Protein AF-A0A972SWV0-F1 (afdb_monomer_lite)

pLDDT: mean 74.37, std 14.84, range [46.28, 93.25]

Radius of gyration: 19.19 Å; chains: 1; bounding box: 35×34×54 Å

Structure (mmCIF, N/CA/C/O backbone):
data_AF-A0A972SWV0-F1
#
_entry.id   AF-A0A972SWV0-F1
#
loop_
_atom_site.group_PDB
_atom_site.id
_atom_site.type_symbol
_atom_site.label_atom_id
_atom_site.label_alt_id
_atom_site.label_comp_id
_atom_s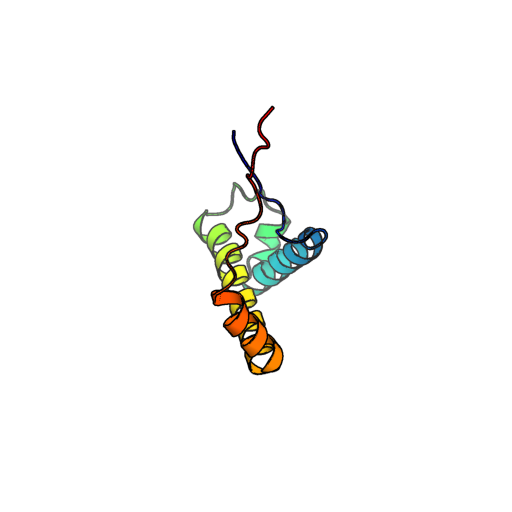ite.label_asym_id
_atom_site.label_entity_id
_atom_site.label_seq_id
_atom_site.pdbx_PDB_ins_code
_atom_site.Cartn_x
_atom_site.Cartn_y
_atom_site.Cartn_z
_atom_site.occupancy
_atom_site.B_iso_or_equiv
_atom_site.auth_seq_id
_atom_site.auth_comp_id
_atom_site.auth_asym_id
_atom_site.auth_atom_id
_atom_site.pdbx_PDB_model_num
ATOM 1 N N . MET A 1 1 ? 16.598 21.445 9.289 1.00 46.28 1 MET A N 1
ATOM 2 C CA . MET A 1 1 ? 16.405 20.041 9.729 1.00 46.28 1 MET A CA 1
ATOM 3 C C . MET A 1 1 ? 15.621 19.281 8.667 1.00 46.28 1 MET A C 1
ATOM 5 O O . MET A 1 1 ? 14.403 19.398 8.630 1.00 46.28 1 MET A O 1
ATOM 9 N N . ALA A 1 2 ? 16.289 18.529 7.791 1.00 48.00 2 ALA A N 1
ATOM 10 C CA . ALA A 1 2 ? 15.599 17.684 6.818 1.00 48.00 2 ALA A CA 1
ATOM 11 C C . ALA A 1 2 ? 15.158 16.382 7.502 1.00 48.00 2 ALA A C 1
ATOM 13 O O . ALA A 1 2 ? 15.956 15.471 7.701 1.00 48.00 2 ALA A O 1
ATOM 14 N N . ARG A 1 3 ? 13.882 16.282 7.886 1.00 56.69 3 ARG A N 1
ATOM 15 C CA . ARG A 1 3 ? 13.268 14.988 8.219 1.00 56.69 3 ARG A CA 1
ATOM 16 C C . ARG A 1 3 ? 12.899 14.297 6.912 1.00 56.69 3 ARG A C 1
ATOM 18 O O . ARG A 1 3 ? 11.730 14.179 6.575 1.00 56.69 3 ARG A O 1
ATOM 25 N N . ASN A 1 4 ? 13.915 13.849 6.179 1.00 55.75 4 ASN A N 1
ATOM 26 C CA . ASN A 1 4 ? 13.752 12.757 5.229 1.00 55.75 4 ASN A CA 1
ATOM 27 C C . ASN A 1 4 ? 13.403 11.522 6.070 1.00 55.75 4 ASN A C 1
ATOM 29 O O . ASN A 1 4 ? 14.282 10.831 6.577 1.00 55.75 4 ASN A O 1
ATOM 33 N N . ARG A 1 5 ? 12.113 11.308 6.310 1.00 57.91 5 ARG A N 1
ATOM 34 C CA . ARG A 1 5 ? 11.603 10.088 6.929 1.00 57.91 5 ARG A CA 1
ATOM 35 C C . ARG A 1 5 ? 10.823 9.332 5.870 1.00 57.91 5 ARG A C 1
ATOM 37 O O . ARG A 1 5 ? 9.618 9.166 5.992 1.00 57.91 5 ARG A O 1
ATOM 44 N N . ASN A 1 6 ? 11.523 8.823 4.860 1.00 68.12 6 ASN A N 1
ATOM 45 C CA . ASN A 1 6 ? 11.011 7.736 4.019 1.00 68.12 6 ASN A CA 1
ATOM 46 C C . ASN A 1 6 ? 11.027 6.393 4.792 1.00 68.12 6 ASN A C 1
ATOM 48 O O . ASN A 1 6 ? 11.379 5.342 4.262 1.00 68.12 6 ASN A O 1
ATOM 52 N N . ALA A 1 7 ? 10.709 6.443 6.087 1.00 74.56 7 ALA A N 1
ATOM 53 C CA . ALA A 1 7 ? 10.645 5.304 6.984 1.00 74.56 7 ALA A CA 1
ATOM 54 C C . ALA A 1 7 ? 9.181 4.905 7.148 1.00 74.56 7 ALA A C 1
ATOM 56 O O . ALA A 1 7 ? 8.296 5.762 7.157 1.00 74.56 7 ALA A O 1
ATOM 57 N N . ALA A 1 8 ? 8.925 3.605 7.272 1.00 81.12 8 ALA A N 1
ATOM 58 C CA . ALA A 1 8 ? 7.576 3.137 7.542 1.00 81.12 8 ALA A CA 1
ATOM 59 C C . ALA A 1 8 ? 7.071 3.728 8.867 1.00 81.12 8 ALA A C 1
ATOM 61 O O . ALA A 1 8 ? 7.829 3.830 9.832 1.00 81.12 8 ALA A O 1
ATOM 62 N N . ALA A 1 9 ? 5.789 4.094 8.911 1.00 83.50 9 ALA A N 1
ATOM 63 C CA . ALA A 1 9 ? 5.162 4.642 10.115 1.00 83.50 9 ALA A CA 1
ATOM 64 C C . ALA A 1 9 ? 5.163 3.642 11.285 1.00 83.50 9 ALA A C 1
ATOM 66 O O . ALA A 1 9 ? 5.181 4.045 12.444 1.00 83.50 9 ALA A O 1
ATOM 67 N N . PHE A 1 10 ? 5.178 2.344 10.970 1.00 83.00 10 PHE A N 1
ATOM 68 C CA . PHE A 1 10 ? 5.243 1.260 11.937 1.00 83.00 10 PHE A CA 1
ATOM 69 C C . PHE A 1 10 ? 6.575 0.495 11.811 1.00 83.00 10 PHE A C 1
ATOM 71 O O . PHE A 1 10 ? 6.933 0.079 10.698 1.00 83.00 10 PHE A O 1
ATOM 78 N N . PRO A 1 11 ? 7.314 0.277 12.917 1.00 84.88 11 PRO A N 1
ATOM 79 C CA . PRO A 1 11 ? 8.521 -0.546 12.914 1.00 84.88 11 PRO A CA 1
ATOM 80 C C . PRO A 1 11 ? 8.235 -1.956 12.381 1.00 84.88 11 PRO A C 1
ATOM 82 O O . PRO A 1 11 ? 7.313 -2.622 12.829 1.00 84.88 11 PRO A O 1
ATOM 85 N N . GLY A 1 12 ? 9.015 -2.421 11.404 1.00 83.31 12 GLY A N 1
ATOM 86 C CA . GLY A 1 12 ? 8.828 -3.745 10.791 1.00 83.31 12 GLY A CA 1
ATOM 87 C C . GLY A 1 12 ? 7.856 -3.789 9.605 1.00 83.31 12 GLY A C 1
ATOM 88 O O . GLY A 1 12 ? 7.875 -4.758 8.849 1.00 83.31 12 GLY A O 1
ATOM 89 N N . ALA A 1 13 ? 7.093 -2.723 9.336 1.00 87.81 13 ALA A N 1
ATOM 90 C CA . ALA A 1 13 ? 6.215 -2.681 8.163 1.00 87.81 13 ALA A CA 1
ATOM 91 C C . ALA A 1 13 ? 6.976 -2.547 6.831 1.00 87.81 13 ALA A C 1
ATOM 93 O O . ALA A 1 13 ? 6.408 -2.835 5.784 1.00 87.81 13 ALA A O 1
ATOM 94 N N . GLN A 1 14 ? 8.256 -2.149 6.836 1.00 86.94 14 GLN A N 1
ATOM 95 C CA . GLN A 1 14 ? 9.034 -1.954 5.603 1.00 86.94 14 GLN A CA 1
ATOM 96 C C . GLN A 1 14 ? 9.045 -3.193 4.700 1.00 86.94 14 GLN A C 1
ATOM 98 O O . GLN A 1 14 ? 8.745 -3.079 3.517 1.00 86.94 14 GLN A O 1
ATOM 103 N N . GLN A 1 15 ? 9.300 -4.378 5.259 1.00 87.69 15 GLN A N 1
ATOM 104 C CA . GLN A 1 15 ? 9.366 -5.611 4.468 1.00 87.69 15 GLN A CA 1
ATOM 105 C C . GLN A 1 15 ? 8.013 -5.977 3.845 1.00 87.69 15 GLN A C 1
ATOM 107 O O . GLN A 1 15 ? 7.959 -6.427 2.701 1.00 87.69 15 GLN A O 1
ATOM 112 N N . VAL A 1 16 ? 6.921 -5.767 4.585 1.00 89.81 16 VAL A N 1
ATOM 113 C CA . VAL A 1 16 ? 5.555 -6.015 4.100 1.00 89.81 16 VAL A CA 1
ATOM 114 C C . VAL A 1 16 ? 5.200 -5.020 3.000 1.00 89.81 16 VAL A C 1
ATOM 116 O O . VAL A 1 16 ? 4.719 -5.419 1.945 1.00 89.81 16 VAL A O 1
ATOM 119 N N . LEU A 1 17 ? 5.505 -3.737 3.208 1.00 88.62 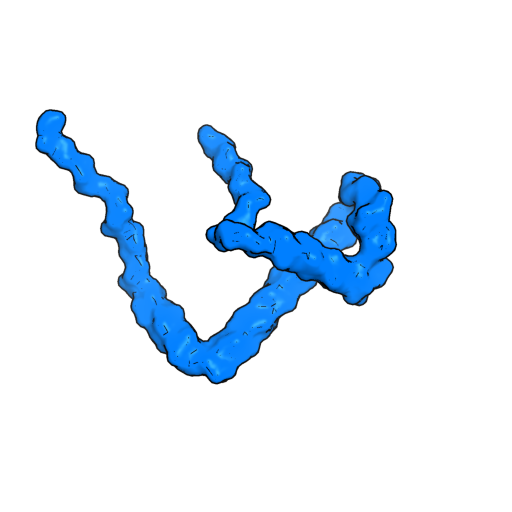17 LEU A N 1
ATOM 120 C CA . LEU A 1 17 ? 5.274 -2.688 2.218 1.00 88.62 17 LEU A CA 1
ATOM 121 C C . LEU A 1 17 ? 6.077 -2.933 0.937 1.00 88.62 17 LEU A C 1
ATOM 123 O O . LEU A 1 17 ? 5.576 -2.659 -0.148 1.00 88.62 17 LEU A O 1
ATOM 127 N N . ASP A 1 18 ? 7.299 -3.452 1.035 1.00 88.44 18 ASP A N 1
ATOM 128 C CA . ASP A 1 18 ? 8.107 -3.760 -0.143 1.00 88.44 18 ASP A CA 1
ATOM 129 C C . ASP A 1 18 ? 7.565 -4.966 -0.910 1.00 88.44 18 ASP A C 1
ATOM 131 O O . ASP A 1 18 ? 7.417 -4.873 -2.127 1.00 88.44 18 ASP A O 1
ATOM 135 N N . LYS A 1 19 ? 7.175 -6.050 -0.225 1.00 88.94 19 LYS A N 1
ATOM 136 C CA . LYS A 1 19 ? 6.469 -7.180 -0.860 1.00 88.94 19 LYS A CA 1
ATOM 137 C C . LYS A 1 19 ? 5.201 -6.714 -1.568 1.00 88.94 19 LYS A C 1
ATOM 139 O O . LYS A 1 19 ? 5.005 -7.026 -2.737 1.00 88.94 19 LYS A O 1
ATOM 144 N N . PHE A 1 20 ? 4.411 -5.888 -0.893 1.00 90.38 20 PHE A N 1
ATOM 145 C CA . PHE A 1 20 ? 3.165 -5.375 -1.436 1.00 90.38 20 PHE A CA 1
ATOM 146 C C . PHE A 1 20 ? 3.373 -4.502 -2.683 1.00 90.38 20 PHE A C 1
ATOM 148 O O . PHE A 1 20 ? 2.637 -4.627 -3.658 1.00 90.38 20 PHE A O 1
ATOM 155 N N . LYS A 1 21 ? 4.423 -3.670 -2.723 1.00 86.62 21 LYS A N 1
ATOM 156 C CA . LYS A 1 21 ? 4.788 -2.930 -3.948 1.00 86.62 21 LYS A CA 1
ATOM 157 C C . LYS A 1 21 ? 5.078 -3.867 -5.118 1.00 86.62 21 LYS A C 1
ATOM 159 O O . LYS A 1 21 ? 4.663 -3.564 -6.232 1.00 86.62 21 LYS A O 1
ATOM 164 N N . TYR A 1 22 ? 5.783 -4.978 -4.883 1.00 88.81 22 TYR A N 1
ATOM 165 C CA . TYR A 1 22 ? 6.067 -5.955 -5.937 1.00 88.81 22 TYR A CA 1
ATOM 166 C C . TYR A 1 22 ? 4.798 -6.649 -6.427 1.00 88.81 22 TYR A C 1
ATOM 168 O O . TYR A 1 22 ? 4.632 -6.812 -7.632 1.00 88.81 22 TYR A O 1
ATOM 176 N N . GLU A 1 23 ? 3.888 -7.007 -5.524 1.00 88.19 23 GLU A N 1
ATOM 177 C CA . GLU A 1 23 ? 2.590 -7.589 -5.884 1.00 88.19 23 GLU A CA 1
ATOM 178 C C . GLU A 1 23 ? 1.774 -6.627 -6.752 1.00 88.19 23 GLU A C 1
ATOM 180 O O . GLU A 1 23 ? 1.357 -6.993 -7.848 1.00 88.19 23 GLU A O 1
ATOM 185 N N . VAL A 1 24 ? 1.654 -5.364 -6.338 1.00 88.56 24 VAL A N 1
ATOM 186 C CA . VAL A 1 24 ? 0.954 -4.329 -7.114 1.00 88.56 24 VAL A CA 1
ATOM 187 C C . VAL A 1 24 ? 1.636 -4.081 -8.463 1.00 88.56 24 VAL A C 1
ATOM 189 O O . VAL A 1 24 ? 0.966 -3.937 -9.482 1.00 88.56 24 VAL A O 1
ATOM 192 N N . ALA A 1 25 ? 2.969 -4.058 -8.514 1.00 86.56 25 ALA A N 1
ATOM 193 C CA . ALA A 1 25 ? 3.698 -3.910 -9.773 1.00 86.56 25 ALA A CA 1
ATOM 194 C C . ALA A 1 25 ? 3.471 -5.105 -10.719 1.00 86.56 25 ALA A C 1
ATOM 196 O O . ALA A 1 25 ? 3.349 -4.912 -11.932 1.00 86.56 25 ALA A O 1
ATOM 197 N N . ASN A 1 26 ? 3.386 -6.323 -10.177 1.00 88.06 26 ASN A N 1
ATOM 198 C CA . ASN A 1 26 ? 3.048 -7.527 -10.934 1.00 88.06 26 ASN A CA 1
ATOM 199 C C . ASN A 1 26 ? 1.611 -7.462 -11.476 1.00 88.06 26 ASN A C 1
ATOM 201 O O . ASN A 1 26 ? 1.413 -7.740 -12.657 1.00 88.06 26 ASN A O 1
ATOM 205 N N . GLU A 1 27 ? 0.634 -7.032 -10.666 1.00 86.12 27 GLU A N 1
ATOM 206 C CA . GLU A 1 27 ? -0.764 -6.837 -11.097 1.00 86.12 27 GLU A CA 1
ATOM 207 C C . GLU A 1 27 ? -0.884 -5.826 -12.246 1.00 86.12 27 GLU A C 1
ATOM 209 O O . GLU A 1 27 ? -1.686 -6.003 -13.161 1.00 86.12 27 GLU A O 1
ATOM 214 N N . LEU A 1 28 ? -0.056 -4.780 -12.232 1.00 84.56 28 LEU A N 1
ATOM 215 C CA . LEU A 1 28 ? -0.017 -3.757 -13.278 1.00 84.56 28 LEU A CA 1
ATOM 216 C C . LEU A 1 28 ? 0.763 -4.187 -14.536 1.00 84.56 28 LEU A C 1
ATOM 218 O O . LEU A 1 28 ? 0.930 -3.382 -15.451 1.00 84.56 28 LEU A O 1
ATOM 222 N N . GLY A 1 29 ? 1.265 -5.427 -14.595 1.00 80.88 29 GLY A N 1
ATOM 223 C CA . GLY A 1 29 ? 2.001 -5.969 -15.746 1.00 80.88 29 GLY A CA 1
ATOM 224 C C . GLY A 1 29 ? 3.410 -5.392 -15.935 1.00 80.88 29 GLY A C 1
ATOM 225 O O . GLY A 1 29 ? 4.067 -5.669 -16.936 1.00 80.88 29 GLY A O 1
ATOM 226 N N . ILE A 1 30 ? 3.895 -4.604 -14.975 1.00 78.62 30 ILE A N 1
ATOM 227 C CA . ILE A 1 30 ? 5.198 -3.919 -15.014 1.00 78.62 30 ILE A CA 1
ATOM 228 C C . ILE A 1 30 ? 6.213 -4.538 -14.054 1.00 78.62 30 ILE A C 1
ATOM 230 O O . ILE A 1 30 ? 7.347 -4.077 -13.983 1.00 78.62 30 ILE A O 1
ATOM 234 N N . GLY A 1 31 ? 5.846 -5.609 -13.349 1.00 73.75 31 GLY A N 1
ATOM 235 C CA . GLY A 1 31 ? 6.670 -6.266 -12.335 1.00 73.75 31 GLY A CA 1
ATOM 236 C C . GLY A 1 31 ? 8.074 -6.651 -12.803 1.00 73.75 31 GLY A C 1
ATOM 237 O O . GLY A 1 31 ? 9.048 -6.355 -12.118 1.00 73.75 31 GLY A O 1
ATOM 238 N N . ALA A 1 32 ? 8.212 -7.211 -14.010 1.00 64.38 32 ALA A N 1
ATOM 239 C CA . ALA A 1 32 ? 9.518 -7.582 -14.564 1.00 64.38 32 ALA A CA 1
ATOM 240 C C . ALA A 1 32 ? 10.419 -6.366 -14.859 1.00 64.38 32 ALA A C 1
ATOM 242 O O . ALA A 1 32 ? 11.634 -6.440 -14.675 1.00 64.38 32 ALA A O 1
ATOM 243 N N . GLN A 1 33 ? 9.824 -5.248 -15.285 1.00 64.62 33 GLN A N 1
ATOM 244 C CA . GLN A 1 33 ? 10.526 -3.992 -15.572 1.00 64.62 33 GLN A CA 1
ATOM 245 C C . GLN A 1 33 ? 10.842 -3.221 -14.282 1.00 64.62 33 GLN A C 1
ATOM 247 O O . GLN A 1 33 ? 11.867 -2.555 -14.185 1.00 64.62 33 GLN A O 1
ATOM 252 N N . TRP A 1 34 ? 9.977 -3.351 -13.276 1.00 69.00 34 TRP A N 1
ATOM 253 C CA . TRP A 1 34 ? 10.081 -2.677 -11.985 1.00 69.00 34 TRP A CA 1
ATOM 254 C C . TRP A 1 34 ? 11.040 -3.377 -11.010 1.00 69.00 34 TRP A C 1
ATOM 256 O O . TRP A 1 34 ? 11.683 -2.712 -10.199 1.00 69.00 34 TRP A O 1
ATOM 266 N N . ALA A 1 35 ? 11.150 -4.709 -11.088 1.00 65.81 35 ALA A N 1
ATOM 267 C CA . ALA A 1 35 ? 12.029 -5.514 -10.239 1.00 65.81 35 ALA A CA 1
ATOM 268 C C . ALA A 1 35 ? 13.481 -5.575 -10.740 1.00 65.81 35 ALA A C 1
ATOM 270 O O . ALA A 1 35 ? 14.396 -5.604 -9.922 1.00 65.81 35 ALA A O 1
ATOM 271 N N . ASN A 1 36 ? 13.694 -5.585 -12.062 1.00 61.50 36 ASN A N 1
ATOM 272 C CA . ASN A 1 36 ? 15.026 -5.756 -12.662 1.00 61.50 36 ASN A CA 1
ATOM 273 C C . ASN A 1 36 ? 15.624 -4.460 -13.231 1.00 61.50 36 ASN A C 1
ATOM 275 O O . ASN A 1 36 ? 16.805 -4.429 -13.569 1.00 61.50 36 ASN A O 1
ATOM 279 N N . GLY A 1 37 ? 14.814 -3.414 -13.395 1.00 61.16 37 GLY A N 1
ATOM 280 C CA . GLY A 1 37 ? 15.237 -2.156 -13.997 1.00 61.16 37 GLY A CA 1
ATOM 281 C C . GLY A 1 37 ? 15.694 -1.132 -12.966 1.00 61.16 37 GLY A C 1
ATOM 282 O O . GLY A 1 37 ? 15.148 -1.044 -11.864 1.00 61.16 37 GLY A O 1
ATOM 283 N N . ASP A 1 38 ? 16.653 -0.291 -13.358 1.00 64.06 38 ASP A N 1
ATOM 284 C CA . ASP A 1 38 ? 16.860 0.989 -12.690 1.00 64.06 38 ASP A CA 1
ATOM 285 C C . ASP A 1 38 ? 15.531 1.761 -12.720 1.00 64.06 38 ASP A C 1
ATOM 287 O O . ASP A 1 38 ? 15.031 2.122 -13.793 1.00 64.06 38 ASP A O 1
ATOM 291 N N . ARG A 1 39 ? 14.945 2.008 -11.541 1.00 66.19 39 ARG A N 1
ATOM 292 C CA . ARG A 1 39 ? 13.679 2.743 -11.395 1.00 66.19 39 ARG A CA 1
ATOM 293 C C . ARG A 1 39 ? 13.768 4.155 -11.986 1.00 66.19 39 ARG A C 1
ATOM 295 O O . ARG A 1 39 ? 12.723 4.741 -12.257 1.00 66.19 39 ARG A O 1
ATOM 302 N N . GLY A 1 40 ? 14.977 4.684 -12.203 1.00 63.91 40 GLY A N 1
ATOM 303 C CA . GLY A 1 40 ? 15.233 5.945 -12.902 1.00 63.91 40 GLY A CA 1
ATOM 304 C C . GLY A 1 40 ? 15.066 5.884 -14.426 1.00 63.91 40 GLY A C 1
ATOM 305 O O . GLY A 1 40 ? 14.843 6.921 -15.043 1.00 63.91 40 GLY A O 1
ATOM 306 N N . SER A 1 41 ? 15.118 4.694 -15.033 1.00 70.50 41 SER A N 1
ATOM 307 C CA . SER A 1 41 ? 14.910 4.501 -16.480 1.00 70.50 41 SER A CA 1
ATOM 308 C C . SER A 1 41 ? 13.435 4.351 -16.870 1.00 70.50 41 SER A C 1
ATOM 310 O O . SER A 1 41 ? 13.067 4.550 -18.029 1.00 70.50 41 SER A O 1
ATOM 312 N N . LEU A 1 42 ? 12.574 4.017 -15.902 1.00 74.06 42 LEU A N 1
ATOM 313 C CA . LEU A 1 42 ? 11.138 3.881 -16.122 1.00 74.06 42 LEU A CA 1
ATOM 314 C C . LEU A 1 42 ? 10.463 5.257 -16.188 1.00 74.06 42 LEU A C 1
ATOM 316 O O . LEU A 1 42 ? 10.815 6.154 -15.418 1.00 74.06 42 LEU A O 1
ATOM 320 N N . PRO A 1 43 ? 9.428 5.435 -17.032 1.00 83.06 43 PRO A N 1
ATOM 321 C CA . PRO A 1 43 ? 8.676 6.681 -17.058 1.00 83.06 43 PRO A CA 1
ATOM 322 C C . PRO A 1 43 ? 8.105 7.011 -15.672 1.00 83.06 43 PRO A C 1
ATOM 324 O O . PRO A 1 43 ? 7.471 6.164 -15.040 1.00 83.06 43 PRO A O 1
ATOM 327 N N . SER A 1 44 ? 8.234 8.264 -15.221 1.00 83.31 44 SER A N 1
ATOM 328 C CA . SER A 1 44 ? 7.734 8.704 -13.904 1.00 83.31 44 SER A CA 1
ATOM 329 C C . SER A 1 44 ? 6.250 8.395 -13.689 1.00 83.31 44 SER A C 1
ATOM 331 O O . SER A 1 44 ? 5.829 8.113 -12.571 1.00 83.31 44 SER A O 1
ATOM 333 N N . ARG A 1 45 ? 5.458 8.382 -14.772 1.00 82.75 45 ARG A N 1
ATOM 334 C CA . ARG A 1 45 ? 4.041 7.991 -14.753 1.00 82.75 45 ARG A CA 1
ATOM 335 C C . ARG A 1 45 ? 3.837 6.533 -14.321 1.00 82.75 45 ARG A C 1
ATOM 337 O O . ARG A 1 45 ? 2.885 6.251 -13.607 1.00 82.75 45 ARG A O 1
ATOM 344 N N . VAL A 1 46 ? 4.725 5.627 -14.728 1.00 82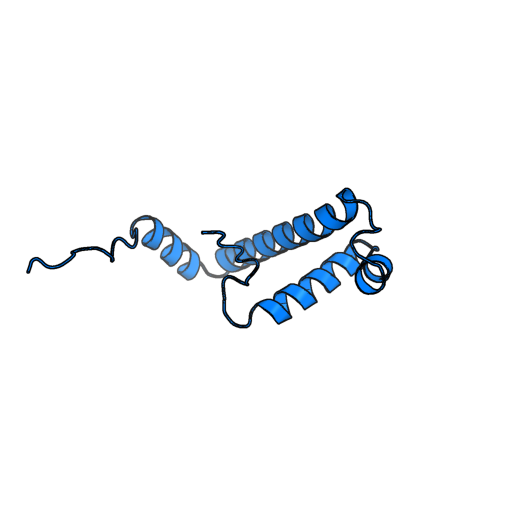.44 46 VAL A N 1
ATOM 345 C CA . VAL A 1 46 ? 4.660 4.192 -14.405 1.00 82.44 46 VAL A CA 1
ATOM 346 C C . VAL A 1 46 ? 5.018 3.963 -12.937 1.00 82.44 46 VAL A C 1
ATOM 348 O O . VAL A 1 46 ? 4.264 3.321 -12.211 1.00 82.44 46 VAL A O 1
ATOM 351 N N . ASN A 1 47 ? 6.110 4.572 -12.465 1.00 82.88 47 ASN A N 1
ATOM 352 C CA . ASN A 1 47 ? 6.485 4.528 -11.049 1.00 82.88 47 ASN A CA 1
ATOM 353 C C . ASN A 1 47 ? 5.403 5.141 -10.147 1.00 82.88 47 ASN A C 1
ATOM 355 O O . ASN A 1 47 ? 5.061 4.576 -9.108 1.00 82.88 47 ASN A O 1
ATOM 359 N N . GLY A 1 48 ? 4.836 6.276 -10.568 1.00 84.56 48 GLY A N 1
ATOM 360 C CA . GLY A 1 48 ? 3.727 6.926 -9.874 1.00 84.56 48 GLY A CA 1
ATOM 361 C C . GLY A 1 48 ? 2.467 6.063 -9.833 1.00 84.56 48 GLY A C 1
ATOM 362 O O . GLY A 1 48 ? 1.807 6.012 -8.798 1.00 84.56 48 GLY A O 1
ATOM 363 N N . ALA A 1 49 ? 2.165 5.334 -10.914 1.00 87.75 49 ALA A N 1
ATOM 364 C CA . ALA A 1 49 ? 1.034 4.414 -10.952 1.00 87.75 49 ALA A CA 1
ATOM 365 C C . ALA A 1 49 ? 1.168 3.322 -9.879 1.00 87.75 49 ALA A C 1
ATOM 367 O O . ALA A 1 49 ? 0.239 3.160 -9.095 1.00 87.75 49 ALA A O 1
ATOM 368 N N . VAL A 1 50 ? 2.321 2.651 -9.757 1.00 87.69 50 VAL A N 1
ATOM 369 C CA . VAL A 1 50 ? 2.539 1.623 -8.712 1.00 87.69 50 VAL A CA 1
ATOM 370 C C . VAL A 1 50 ? 2.230 2.168 -7.318 1.00 87.69 50 VAL A C 1
ATOM 372 O O . VAL A 1 50 ? 1.458 1.563 -6.578 1.00 87.69 50 VAL A O 1
ATOM 375 N N . GLY A 1 51 ? 2.789 3.333 -6.971 1.00 87.81 51 GLY A N 1
ATOM 376 C CA . GLY A 1 51 ? 2.543 3.966 -5.673 1.00 87.81 51 GLY A CA 1
ATOM 377 C C . GLY A 1 51 ? 1.070 4.325 -5.456 1.00 87.81 51 GLY A C 1
ATOM 378 O O . GLY A 1 51 ? 0.522 4.053 -4.391 1.00 87.81 51 GLY A O 1
ATOM 379 N N . GLY A 1 52 ? 0.405 4.874 -6.476 1.00 90.75 52 GLY A N 1
ATOM 380 C CA . GLY A 1 52 ? -1.015 5.226 -6.410 1.00 90.75 52 GLY A CA 1
ATOM 381 C C . GLY A 1 52 ? -1.931 4.012 -6.235 1.00 90.75 52 GLY A C 1
ATOM 382 O O . GLY A 1 52 ? -2.821 4.033 -5.385 1.00 90.75 52 GLY A O 1
ATOM 383 N N . TYR A 1 53 ? -1.688 2.932 -6.984 1.00 92.25 53 TYR A N 1
ATOM 384 C CA . TYR A 1 53 ? -2.440 1.680 -6.850 1.00 92.25 53 TYR A CA 1
ATOM 385 C C . TYR A 1 53 ? -2.200 1.013 -5.494 1.00 92.25 53 TYR A C 1
ATOM 387 O O . TYR A 1 53 ? -3.149 0.531 -4.878 1.00 92.25 53 TYR A O 1
ATOM 395 N N . MET A 1 54 ? -0.964 1.056 -4.987 1.00 92.06 54 MET A N 1
ATOM 396 C CA . MET A 1 54 ? -0.627 0.574 -3.648 1.00 92.06 54 MET A CA 1
ATOM 397 C C . MET A 1 54 ? -1.444 1.318 -2.579 1.00 92.06 54 MET A C 1
ATOM 399 O O . MET A 1 54 ? -2.083 0.683 -1.741 1.00 92.06 54 MET A O 1
ATOM 403 N N . THR A 1 55 ? -1.490 2.655 -2.623 1.00 91.69 55 THR A N 1
ATOM 404 C CA . THR A 1 55 ? -2.300 3.456 -1.689 1.00 91.69 55 THR A CA 1
ATOM 405 C C . THR A 1 55 ? -3.789 3.158 -1.816 1.00 91.69 55 THR A C 1
ATOM 407 O O . THR A 1 55 ? -4.453 2.978 -0.798 1.00 91.69 55 THR A O 1
ATOM 410 N N . LYS A 1 56 ? -4.310 3.054 -3.042 1.00 93.25 56 LYS A N 1
ATOM 411 C CA . LYS A 1 56 ? -5.723 2.744 -3.282 1.00 93.25 56 LYS A CA 1
ATOM 412 C C . LYS A 1 56 ? -6.134 1.422 -2.627 1.00 93.25 56 LYS A C 1
ATOM 414 O O . LYS A 1 56 ? -7.090 1.395 -1.862 1.00 93.25 56 LYS A O 1
ATOM 419 N N . LYS A 1 57 ? -5.359 0.359 -2.841 1.00 92.00 57 LYS A N 1
ATOM 420 C CA . LYS A 1 57 ? -5.603 -0.962 -2.242 1.00 92.00 57 LYS A CA 1
ATOM 4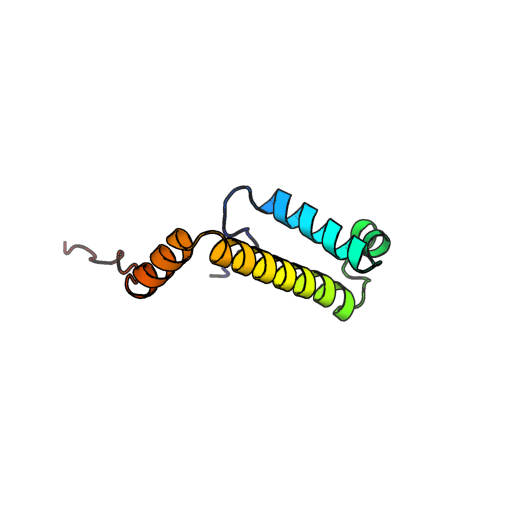21 C C . LYS A 1 57 ? -5.502 -0.948 -0.712 1.00 92.00 57 LYS A C 1
ATOM 423 O O . LYS A 1 57 ? -6.284 -1.614 -0.042 1.00 92.00 57 LYS A O 1
ATOM 428 N N . MET A 1 58 ? -4.561 -0.185 -0.143 1.00 91.31 58 MET A N 1
ATOM 429 C CA . MET A 1 58 ? -4.460 -0.032 1.317 1.00 91.31 58 MET A CA 1
ATOM 430 C C . MET A 1 58 ? -5.703 0.640 1.908 1.00 91.31 58 MET A C 1
ATOM 432 O O . MET A 1 58 ? -6.158 0.230 2.973 1.00 91.31 58 MET A O 1
ATOM 436 N N . ILE A 1 59 ? -6.259 1.639 1.217 1.00 9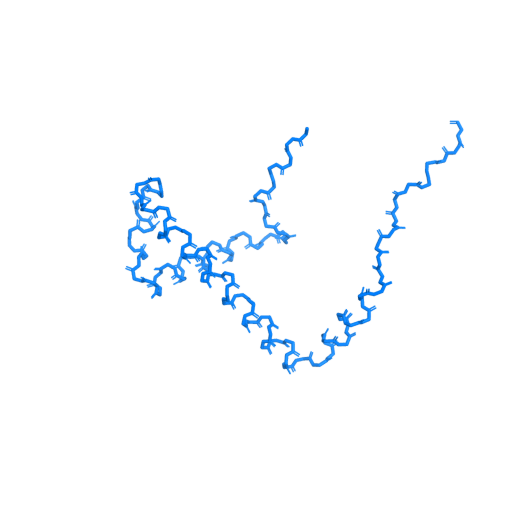1.38 59 ILE A N 1
ATOM 437 C CA . ILE A 1 59 ? -7.501 2.301 1.630 1.00 91.38 59 ILE A CA 1
ATOM 438 C C . ILE A 1 59 ? -8.674 1.326 1.529 1.00 91.38 59 ILE A C 1
ATOM 440 O O . ILE A 1 59 ? -9.383 1.159 2.512 1.00 91.38 59 ILE A O 1
ATOM 444 N N . GLU A 1 60 ? -8.819 0.613 0.409 1.00 91.62 60 GLU A N 1
ATOM 445 C CA . GLU A 1 60 ? -9.868 -0.405 0.231 1.00 91.62 60 GLU A CA 1
ATOM 446 C C . GLU A 1 60 ? -9.820 -1.472 1.343 1.00 91.62 60 GLU A C 1
ATOM 448 O O . GLU A 1 60 ? -10.845 -1.844 1.913 1.00 91.62 60 GLU A O 1
ATOM 453 N N . PHE A 1 61 ? -8.620 -1.935 1.710 1.00 89.56 61 PHE A N 1
ATOM 454 C CA . PHE A 1 61 ? -8.431 -2.887 2.806 1.00 89.56 61 PHE A CA 1
ATOM 455 C C . PHE A 1 61 ? -8.783 -2.294 4.177 1.00 89.56 61 PHE A C 1
ATOM 457 O O . PHE A 1 61 ? -9.401 -2.970 5.002 1.00 89.56 61 PHE A O 1
ATOM 464 N N . ALA A 1 62 ? -8.408 -1.038 4.429 1.00 87.56 62 ALA A N 1
ATOM 465 C CA . ALA A 1 62 ? -8.765 -0.340 5.659 1.00 87.56 62 ALA A CA 1
ATOM 466 C C . ALA A 1 62 ? -10.285 -0.126 5.764 1.00 87.56 62 ALA A C 1
ATOM 468 O O . ALA A 1 62 ? -10.863 -0.382 6.818 1.00 87.56 62 ALA A O 1
ATOM 469 N N . GLU A 1 63 ? -10.945 0.273 4.675 1.00 89.19 63 GLU A N 1
ATOM 470 C CA . GLU A 1 63 ? -12.401 0.423 4.591 1.00 89.19 63 GLU A CA 1
ATOM 471 C C . GLU A 1 63 ? -13.119 -0.906 4.839 1.00 89.19 63 GLU A C 1
ATOM 473 O O . GLU A 1 63 ? -14.047 -0.959 5.646 1.00 89.19 63 GLU A O 1
ATOM 478 N N . ALA A 1 64 ? -12.651 -1.997 4.225 1.00 89.38 64 ALA A N 1
ATOM 479 C CA . ALA A 1 64 ? -13.207 -3.330 4.442 1.00 89.38 64 ALA A CA 1
ATOM 480 C C . ALA A 1 64 ? -13.055 -3.797 5.899 1.00 89.38 64 ALA A C 1
ATOM 482 O O . ALA A 1 64 ? -14.001 -4.338 6.472 1.00 89.38 64 ALA A O 1
ATOM 483 N N . GLN A 1 65 ? -11.897 -3.558 6.525 1.00 86.94 65 GLN A N 1
ATOM 484 C CA . GLN A 1 65 ? -11.693 -3.870 7.943 1.00 86.94 65 GLN A CA 1
ATOM 485 C C . GLN A 1 65 ? -12.580 -3.031 8.864 1.00 86.94 65 GLN A C 1
ATOM 487 O O . GLN A 1 65 ? -13.132 -3.565 9.824 1.00 86.94 65 GLN A O 1
ATOM 492 N N . MET A 1 66 ? -12.742 -1.737 8.578 1.00 84.50 66 MET A N 1
ATOM 493 C CA . MET A 1 66 ? -13.644 -0.872 9.343 1.00 84.50 66 MET A CA 1
ATOM 494 C C . MET A 1 66 ? -15.102 -1.310 9.191 1.00 84.50 66 MET A C 1
ATOM 496 O O . MET A 1 66 ? -15.838 -1.336 10.171 1.00 84.50 66 MET A O 1
ATOM 500 N N . ALA A 1 67 ? -15.516 -1.712 7.988 1.00 84.81 67 ALA A N 1
ATOM 501 C CA . ALA A 1 67 ? -16.853 -2.247 7.756 1.00 84.81 67 ALA A CA 1
ATOM 502 C C . ALA A 1 67 ? -17.086 -3.579 8.494 1.00 84.81 67 ALA A C 1
ATOM 504 O O . ALA A 1 67 ? -18.181 -3.819 8.998 1.00 84.81 67 ALA A O 1
ATOM 505 N N . GLN A 1 68 ? -16.067 -4.441 8.579 1.00 85.44 68 GLN A N 1
ATOM 506 C CA . GLN A 1 68 ? -16.153 -5.732 9.271 1.00 85.44 68 GLN A CA 1
ATOM 507 C C . GLN A 1 68 ? -16.091 -5.608 10.794 1.00 85.44 68 GLN A C 1
ATOM 509 O O . GLN A 1 68 ? -1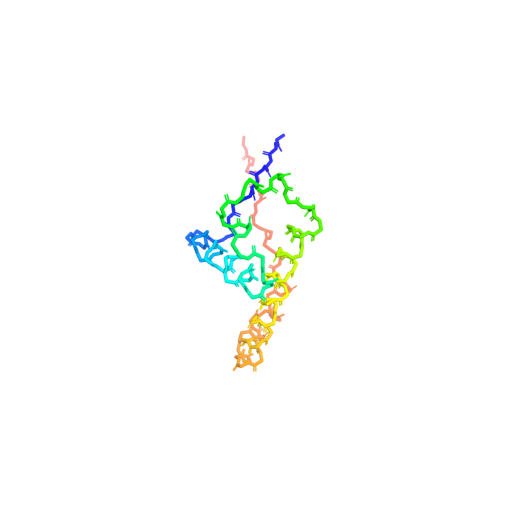6.668 -6.441 11.491 1.00 85.44 68 GLN A O 1
ATOM 514 N N . ASN A 1 69 ? -15.401 -4.594 11.320 1.00 79.94 69 ASN A N 1
ATOM 515 C CA . ASN A 1 69 ? -15.229 -4.416 12.754 1.00 79.94 69 ASN A CA 1
ATOM 516 C C . ASN A 1 69 ? -15.789 -3.063 13.234 1.00 79.94 69 ASN A C 1
ATOM 518 O O . ASN A 1 69 ? -15.037 -2.095 13.380 1.00 79.94 69 ASN A O 1
ATOM 522 N N . PRO A 1 70 ? -17.095 -2.993 13.559 1.00 71.50 70 PRO A N 1
ATOM 523 C CA . PRO A 1 70 ? -17.730 -1.758 14.020 1.00 71.50 70 PRO A CA 1
ATOM 524 C C . PRO A 1 70 ? -17.148 -1.214 15.339 1.00 71.50 70 PRO A C 1
ATOM 526 O O . PRO A 1 70 ? -17.292 -0.022 15.619 1.00 71.50 70 PRO A O 1
ATOM 529 N N . ALA A 1 71 ? -16.444 -2.039 16.129 1.00 70.62 71 ALA A N 1
ATOM 530 C CA . ALA A 1 71 ? -15.730 -1.579 17.322 1.00 70.62 71 ALA A CA 1
ATOM 531 C C . ALA A 1 71 ? -14.499 -0.720 16.969 1.00 70.62 71 ALA A C 1
ATOM 533 O O . ALA A 1 71 ? -14.232 0.276 17.639 1.00 70.62 71 ALA A O 1
ATOM 534 N N . LEU A 1 72 ? -13.796 -1.044 15.876 1.00 68.19 72 LEU A N 1
ATOM 535 C CA . LEU A 1 72 ? -12.692 -0.236 15.339 1.00 68.19 72 LEU A CA 1
ATOM 536 C C . LEU A 1 72 ? -13.205 1.135 14.865 1.00 68.19 72 LEU A C 1
ATOM 538 O O . LEU A 1 72 ? -12.600 2.161 15.175 1.00 68.19 72 LEU A O 1
ATOM 542 N N . THR A 1 73 ? -14.371 1.182 14.211 1.00 63.16 73 THR A N 1
ATOM 543 C CA . THR A 1 73 ? -15.037 2.434 13.799 1.00 63.16 73 THR A CA 1
ATOM 544 C C . THR A 1 73 ? -15.404 3.322 14.988 1.00 63.16 73 THR A C 1
ATOM 546 O O . THR A 1 73 ? -15.211 4.539 14.940 1.00 63.16 73 THR A O 1
ATOM 549 N N . GLN A 1 74 ? -15.899 2.733 16.078 1.00 60.22 74 GLN A N 1
ATOM 550 C CA . GLN A 1 74 ? -16.226 3.466 17.306 1.00 60.22 74 GLN A CA 1
ATOM 551 C C . GLN A 1 74 ? -14.972 4.015 17.998 1.00 60.22 74 GLN A C 1
ATOM 553 O O . GLN A 1 74 ? -14.996 5.135 18.506 1.00 60.22 74 GLN A O 1
ATOM 558 N N . GLN A 1 75 ? -13.855 3.285 17.946 1.00 59.22 75 GLN A N 1
ATOM 559 C CA . GLN A 1 75 ? -12.578 3.711 18.520 1.00 59.22 75 GLN A CA 1
ATOM 560 C C . GLN A 1 75 ? -11.940 4.868 17.730 1.00 59.22 75 GLN A C 1
ATOM 562 O O . GLN A 1 75 ? -11.458 5.829 18.332 1.00 59.22 75 GLN A O 1
ATOM 567 N N . PHE A 1 76 ? -12.020 4.848 16.394 1.00 64.50 76 PHE A N 1
ATOM 568 C CA . PHE A 1 76 ? -11.601 5.983 15.563 1.00 64.50 76 PHE A CA 1
ATOM 569 C C . PHE A 1 76 ? -12.482 7.218 15.778 1.00 64.50 76 PHE A C 1
ATOM 571 O O . PHE A 1 76 ? -11.954 8.314 15.970 1.00 64.50 76 PHE A O 1
ATOM 578 N N . SER A 1 77 ? -13.806 7.036 15.830 1.00 61.19 77 SER A N 1
ATOM 579 C CA . SER A 1 77 ? -14.767 8.122 16.080 1.00 61.19 77 SER A CA 1
ATOM 580 C C . SER A 1 77 ? -14.562 8.777 17.452 1.00 61.19 77 SER A C 1
ATOM 582 O O . SER A 1 77 ? -14.671 9.993 17.576 1.00 61.19 77 SER A O 1
ATOM 584 N N . ALA A 1 78 ? -14.205 7.989 18.473 1.00 58.62 78 ALA A N 1
ATOM 585 C CA . ALA A 1 78 ? -13.884 8.485 19.811 1.00 58.62 78 ALA A CA 1
ATOM 586 C C . ALA A 1 78 ? -12.517 9.197 19.880 1.00 58.62 78 ALA A C 1
ATOM 588 O O . ALA A 1 78 ? -12.345 10.134 20.658 1.00 58.62 78 ALA A O 1
ATOM 589 N N . SER A 1 79 ? -11.546 8.789 19.054 1.00 55.44 79 SER A N 1
ATOM 590 C CA . SER A 1 79 ? -10.204 9.393 19.013 1.00 55.44 79 SER A CA 1
ATOM 591 C C . SER A 1 79 ? -10.125 10.713 18.234 1.00 55.44 79 SER A C 1
ATOM 593 O O . SER A 1 79 ? -9.192 11.485 18.448 1.00 55.44 79 SER A O 1
ATOM 595 N N . ALA A 1 80 ? -11.126 11.029 17.400 1.00 57.78 80 ALA A N 1
ATOM 596 C CA . ALA A 1 80 ? -11.195 12.287 16.646 1.00 57.78 80 ALA A CA 1
ATOM 597 C C . ALA A 1 80 ? -11.270 13.551 17.539 1.00 57.78 80 ALA A C 1
ATOM 599 O O . ALA A 1 80 ? -11.117 14.662 17.038 1.00 57.78 80 ALA A O 1
ATOM 600 N N . GLY A 1 81 ? -11.476 13.389 18.854 1.00 52.91 81 GLY A N 1
ATOM 601 C CA . GLY A 1 81 ? -11.453 14.462 19.854 1.00 52.91 81 GLY A CA 1
ATOM 602 C C . GLY A 1 81 ? -10.246 14.467 20.806 1.00 52.91 81 GLY A C 1
ATOM 603 O O . GLY A 1 81 ? -10.200 15.319 21.689 1.00 52.91 81 GLY A O 1
ATOM 604 N N . GLN A 1 82 ? -9.277 13.551 20.674 1.00 53.03 82 GLN A N 1
ATOM 605 C CA . GLN A 1 82 ? -8.106 13.481 21.564 1.00 53.03 82 GLN A CA 1
ATOM 606 C C . GLN A 1 82 ? -6.815 13.831 20.819 1.00 53.03 82 GLN A C 1
ATOM 608 O O . GLN A 1 82 ? -5.954 12.995 20.533 1.00 53.03 82 GLN A O 1
ATOM 613 N N . ASP A 1 83 ? -6.687 15.127 20.533 1.00 47.97 83 ASP A N 1
ATOM 614 C CA . ASP A 1 83 ? -5.426 15.759 20.162 1.00 47.97 83 ASP A CA 1
ATOM 615 C C . ASP A 1 83 ? -4.407 15.532 21.293 1.00 47.97 83 ASP A C 1
ATOM 617 O O . ASP A 1 83 ? -4.601 15.952 22.438 1.00 47.97 83 ASP A O 1
ATOM 621 N N . HIS A 1 84 ? -3.337 14.803 20.980 1.00 54.78 84 HIS A N 1
ATOM 622 C CA . HIS A 1 84 ? -2.233 14.489 21.883 1.00 54.78 84 HIS A CA 1
ATOM 623 C C . HIS A 1 84 ? -1.387 15.743 22.171 1.00 54.78 84 HIS A C 1
ATOM 625 O O . HIS A 1 84 ? -0.225 15.848 21.776 1.00 54.78 84 HIS A O 1
ATOM 631 N N . ARG A 1 85 ? -1.944 16.697 22.923 1.00 47.22 85 ARG A N 1
ATOM 632 C CA . ARG A 1 85 ? -1.204 17.818 23.522 1.00 47.22 85 ARG A CA 1
ATOM 633 C C . ARG A 1 85 ? -0.531 17.374 24.821 1.00 47.22 85 ARG A C 1
ATOM 635 O O . ARG A 1 85 ? -0.872 17.846 25.900 1.00 47.22 85 ARG A O 1
ATOM 642 N N . GLN A 1 86 ? 0.439 16.469 24.728 1.00 52.53 86 GLN A N 1
ATOM 643 C CA . GLN A 1 86 ? 1.400 16.229 25.806 1.00 52.53 86 GLN A CA 1
ATOM 644 C C . GLN A 1 86 ? 2.802 16.539 25.287 1.00 52.53 86 GLN A C 1
ATOM 646 O O . GLN A 1 86 ? 3.393 15.758 24.549 1.00 52.53 86 GLN A O 1
ATOM 651 N N . GLY A 1 87 ? 3.319 17.711 25.658 1.00 49.25 87 GLY A N 1
ATOM 652 C CA . GLY A 1 87 ? 4.706 18.078 25.387 1.00 49.25 87 GLY A CA 1
ATOM 653 C C . GLY A 1 87 ? 4.939 19.580 25.297 1.00 49.25 87 GLY A C 1
ATOM 654 O O . GLY A 1 87 ? 5.062 20.091 24.191 1.00 49.25 87 GLY A O 1
ATOM 655 N N . ALA A 1 88 ? 4.981 20.259 26.453 1.00 52.38 88 ALA A N 1
ATOM 656 C CA . ALA A 1 88 ? 5.870 21.393 26.774 1.00 52.38 88 ALA A CA 1
ATOM 657 C C . ALA A 1 88 ? 5.320 22.239 27.944 1.00 52.38 88 ALA A C 1
ATOM 659 O O . ALA A 1 88 ? 5.113 23.441 27.811 1.00 52.38 88 ALA A O 1
ATOM 660 N N . THR A 1 89 ? 5.121 21.648 29.126 1.00 55.69 89 THR A N 1
ATOM 661 C CA . THR A 1 89 ? 5.332 22.419 30.361 1.00 55.69 89 THR A CA 1
ATOM 662 C C . THR A 1 89 ? 6.827 22.346 30.645 1.00 55.69 89 THR A C 1
ATOM 664 O O . THR A 1 89 ? 7.297 21.432 31.320 1.00 55.69 89 THR A O 1
ATOM 667 N N . LEU A 1 90 ? 7.595 23.240 30.017 1.00 53.94 90 LEU A N 1
ATOM 668 C CA . LEU A 1 90 ? 8.977 23.480 30.412 1.00 53.94 90 LEU A CA 1
ATOM 669 C C . LEU A 1 90 ? 8.934 24.107 31.803 1.00 53.94 90 LEU A C 1
ATOM 671 O O . LEU A 1 90 ? 8.466 25.227 31.991 1.00 53.94 90 LEU A O 1
ATOM 675 N N . SER A 1 91 ? 9.347 23.294 32.763 1.00 55.25 91 SER A N 1
ATOM 676 C CA . SER A 1 91 ? 9.543 23.606 34.164 1.00 55.25 91 SER A CA 1
ATOM 677 C C . SER A 1 91 ? 10.380 24.872 34.318 1.00 55.25 91 SER A C 1
ATOM 679 O O . SER A 1 91 ? 11.467 24.980 33.756 1.00 55.25 91 SER A O 1
ATOM 681 N N . SER A 1 92 ? 9.871 25.809 35.111 1.00 48.94 92 SER A N 1
ATOM 682 C CA . SER A 1 92 ? 10.649 26.892 35.693 1.00 48.94 92 SER A CA 1
ATOM 683 C C . SER A 1 92 ? 11.712 26.323 36.636 1.00 48.94 92 SER A C 1
ATOM 685 O O . SER A 1 92 ? 11.360 25.633 37.600 1.00 48.94 92 SER A O 1
ATOM 687 N N . GLN A 1 93 ? 12.977 26.631 36.365 1.00 48.16 93 GLN A N 1
ATOM 688 C CA . GLN A 1 93 ? 14.024 26.959 37.341 1.00 48.16 93 GLN A CA 1
ATOM 689 C C . GLN A 1 93 ? 15.270 27.435 36.601 1.00 48.16 93 GLN A C 1
ATOM 691 O O . GLN A 1 93 ? 15.632 26.788 35.594 1.00 48.16 93 GLN A O 1
#

Sequence (93 aa):
MARNRNAAAFPGAQQVLDKFKYEVANELGIGAQWANGDRGSLPSRVNGAVGGYMTKKMIEFAEAQMAQNPALTQQFSASAGQDHRQGATLSSQ

Secondary structure (DSSP, 8-state):
------S-SSTTHHHHHHHHHHHHHHHTT-HHHHHHS-TTTS-HHHHHHHHHHHHHHHHHHHHHHHHH-HHHHHHHHHHTT------------

Foldseek 3Di:
DDPPCPDDPDPPCVVVLVVLLLVLCVVVVNNVVCVPHDPVVDDPVSVVNSVVSSVVVVVVVVVVVCVVDVVVVVVVVVCVPDDPPDDDPPDDD